Protein AF-A0A1C5WKP5-F1 (afdb_monomer_lite)

Secondary structure (DSSP, 8-state):
-HHHHHHHHHHHHHHHHHHHHHHH--HHHHHHHHHHHHHHHHHHHHHHSPPPPPP----HHHHHHHHHHHHHHHHHHHTTS--------

Foldseek 3Di:
DVVVLVVVLVVQLVVQLVVQCVVVVDNVRSNVRSVVRSVVVVVVVVVVPDPDPPDPPPPVVVVVVVVVVVVVVVVVVVVPPPDDDDDDD

Radius of gyration: 32.13 Å; chains: 1; bounding box: 54×52×91 Å

Structure (mmCIF, N/CA/C/O backbone):
data_AF-A0A1C5WKP5-F1
#
_entry.id   AF-A0A1C5WKP5-F1
#
loop_
_atom_site.group_PDB
_atom_site.id
_atom_site.type_symbol
_atom_site.label_atom_id
_atom_site.label_alt_id
_atom_site.label_comp_id
_atom_site.label_asym_id
_atom_site.label_entity_id
_atom_site.label_seq_id
_atom_site.pdbx_PDB_ins_code
_atom_site.Cartn_x
_atom_site.Cartn_y
_atom_site.Cartn_z
_atom_site.occupancy
_atom_site.B_iso_or_equiv
_atom_site.auth_seq_id
_atom_site.auth_comp_id
_atom_site.auth_asym_id
_atom_site.auth_atom_id
_atom_site.pdbx_PDB_model_num
ATOM 1 N N . MET A 1 1 ? -7.874 -13.119 10.528 1.00 60.75 1 MET A N 1
ATOM 2 C CA . MET A 1 1 ? -8.427 -11.788 10.228 1.00 60.75 1 MET A CA 1
ATOM 3 C C . MET A 1 1 ? -7.383 -10.675 10.246 1.00 60.75 1 MET A C 1
ATOM 5 O O . MET A 1 1 ? -7.418 -9.875 9.330 1.00 60.75 1 MET A O 1
ATOM 9 N N . GLU A 1 2 ? -6.439 -10.600 11.198 1.00 60.47 2 GLU A N 1
ATOM 10 C CA . GLU A 1 2 ? -5.352 -9.591 11.133 1.00 60.47 2 GLU A CA 1
ATOM 11 C C . GLU A 1 2 ? -4.178 -10.024 10.232 1.00 60.47 2 GLU A C 1
ATOM 13 O O . GLU A 1 2 ? -3.685 -9.223 9.443 1.00 60.47 2 GLU A O 1
ATOM 18 N N . ASN A 1 3 ? -3.809 -11.314 10.254 1.00 62.28 3 ASN A N 1
ATOM 19 C CA . ASN A 1 3 ? -2.854 -11.877 9.285 1.00 62.28 3 ASN A CA 1
ATOM 20 C C . ASN A 1 3 ? -3.338 -11.720 7.836 1.00 62.28 3 ASN A C 1
ATOM 22 O O . ASN A 1 3 ? -2.529 -11.430 6.963 1.00 62.28 3 ASN A O 1
ATOM 26 N N . ASP A 1 4 ? -4.647 -11.835 7.592 1.00 74.88 4 ASP A N 1
ATOM 27 C CA . ASP A 1 4 ? -5.222 -11.698 6.247 1.00 74.88 4 ASP A CA 1
ATOM 28 C C . ASP A 1 4 ? -4.979 -10.283 5.693 1.00 74.88 4 ASP A C 1
ATOM 30 O O . ASP A 1 4 ? -4.470 -10.139 4.589 1.00 74.88 4 ASP A O 1
ATOM 34 N N . LYS A 1 5 ? -5.177 -9.239 6.514 1.00 80.31 5 LYS A N 1
ATOM 35 C CA . LYS A 1 5 ? -4.903 -7.846 6.115 1.00 80.31 5 LYS A CA 1
ATOM 36 C C . LYS A 1 5 ? -3.423 -7.581 5.833 1.00 80.31 5 LYS A C 1
ATOM 38 O O . LYS A 1 5 ? -3.091 -6.789 4.956 1.00 80.31 5 LYS A O 1
ATOM 43 N N . ILE A 1 6 ? -2.519 -8.210 6.588 1.00 86.62 6 ILE A N 1
ATOM 44 C CA . ILE A 1 6 ? -1.074 -8.074 6.349 1.00 86.62 6 ILE A CA 1
ATOM 45 C C . ILE A 1 6 ? -0.708 -8.683 4.995 1.00 86.62 6 ILE A C 1
ATOM 47 O O . ILE A 1 6 ? 0.068 -8.077 4.253 1.00 86.62 6 ILE A O 1
ATOM 51 N N . HIS A 1 7 ? -1.274 -9.843 4.660 1.00 90.69 7 HIS A N 1
ATOM 52 C CA . HIS A 1 7 ? -1.090 -10.454 3.347 1.00 90.69 7 HIS A CA 1
ATOM 53 C C . HIS A 1 7 ? -1.665 -9.564 2.238 1.00 90.69 7 HIS A C 1
ATOM 55 O O . HIS A 1 7 ? -0.923 -9.226 1.319 1.00 90.69 7 HIS A O 1
ATOM 61 N N . ASP A 1 8 ? -2.891 -9.057 2.395 1.00 92.06 8 ASP A N 1
ATOM 62 C CA . ASP A 1 8 ? -3.538 -8.177 1.412 1.00 92.06 8 ASP A CA 1
ATOM 63 C C . ASP A 1 8 ? -2.707 -6.911 1.120 1.00 92.06 8 ASP A C 1
ATOM 65 O O . ASP A 1 8 ? -2.483 -6.550 -0.038 1.00 92.06 8 ASP A O 1
ATOM 69 N N . TYR A 1 9 ? -2.188 -6.239 2.156 1.00 93.44 9 TYR A N 1
ATOM 70 C CA . TYR A 1 9 ? -1.330 -5.063 1.966 1.00 93.44 9 TYR A CA 1
ATOM 71 C C . TYR A 1 9 ? 0.038 -5.408 1.383 1.00 93.44 9 TYR A C 1
ATOM 73 O O . TYR A 1 9 ? 0.594 -4.610 0.628 1.00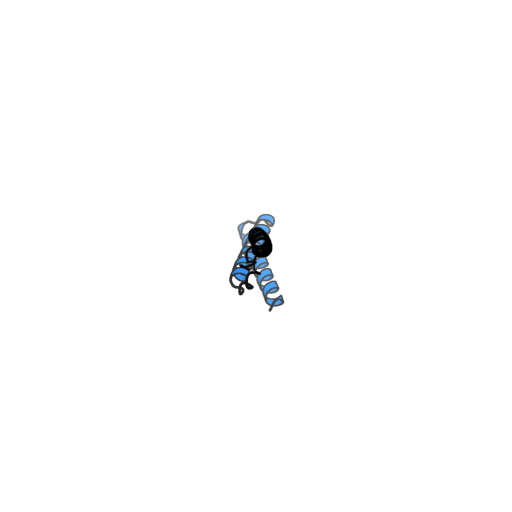 93.44 9 TYR A O 1
ATOM 81 N N . THR A 1 10 ? 0.593 -6.571 1.724 1.00 94.44 10 THR A N 1
ATOM 82 C CA . THR A 1 10 ? 1.880 -7.014 1.174 1.00 94.44 10 THR A CA 1
ATOM 83 C C . THR A 1 10 ? 1.751 -7.307 -0.318 1.00 94.44 10 THR A C 1
ATOM 85 O O . THR A 1 10 ? 2.586 -6.857 -1.104 1.00 94.44 10 THR A O 1
ATOM 88 N N . ASP A 1 11 ? 0.676 -7.980 -0.721 1.00 96.00 11 ASP A N 1
ATOM 89 C CA . ASP A 1 11 ? 0.394 -8.288 -2.121 1.00 96.00 11 ASP A CA 1
ATOM 90 C C . ASP A 1 11 ? 0.123 -7.005 -2.916 1.00 96.00 11 ASP A C 1
ATOM 92 O O . ASP A 1 11 ? 0.731 -6.788 -3.968 1.00 96.00 11 ASP A O 1
ATOM 96 N N . ALA A 1 12 ? -0.683 -6.087 -2.368 1.00 96.12 12 ALA A N 1
ATOM 97 C CA . ALA A 1 12 ? -0.938 -4.783 -2.980 1.00 96.12 12 ALA A CA 1
ATOM 98 C C . ALA A 1 12 ? 0.342 -3.944 -3.135 1.00 96.12 12 ALA A C 1
ATOM 100 O O . ALA A 1 12 ? 0.529 -3.268 -4.156 1.00 96.12 12 ALA A O 1
ATOM 101 N N . TYR A 1 13 ? 1.238 -3.992 -2.145 1.00 97.75 13 TYR A N 1
ATOM 102 C CA . TYR A 1 13 ? 2.539 -3.335 -2.215 1.00 97.75 13 TYR A CA 1
ATOM 103 C C . TYR A 1 13 ? 3.393 -3.920 -3.345 1.00 97.75 13 TYR A C 1
ATOM 105 O O . TYR A 1 13 ? 3.901 -3.169 -4.179 1.00 97.75 13 TYR A O 1
ATOM 113 N N . LEU A 1 14 ? 3.534 -5.248 -3.405 1.00 97.88 14 LEU A N 1
ATOM 114 C CA . LEU A 1 14 ? 4.363 -5.922 -4.406 1.00 97.88 14 LEU A CA 1
ATOM 115 C C . LEU A 1 14 ? 3.825 -5.725 -5.826 1.00 97.88 14 LEU A C 1
ATOM 117 O O . LEU A 1 14 ? 4.600 -5.408 -6.729 1.00 97.88 14 LEU A O 1
ATOM 121 N N . GLU A 1 15 ? 2.512 -5.840 -6.030 1.00 97.88 15 GLU A N 1
ATOM 122 C CA . GLU A 1 15 ? 1.888 -5.602 -7.334 1.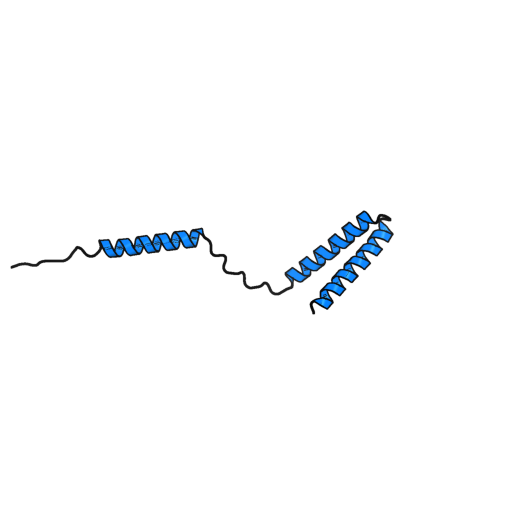00 97.88 15 GLU A CA 1
ATOM 123 C C . GLU A 1 15 ? 2.105 -4.154 -7.795 1.00 97.88 15 GLU A C 1
ATOM 125 O O . GLU A 1 15 ? 2.523 -3.902 -8.931 1.00 97.88 15 GLU A O 1
ATOM 130 N N . SER A 1 16 ? 1.890 -3.191 -6.894 1.00 97.81 16 SER A N 1
ATOM 131 C CA . SER A 1 16 ? 2.108 -1.772 -7.181 1.00 97.81 16 SER A CA 1
ATOM 132 C C . SER A 1 16 ? 3.572 -1.475 -7.493 1.00 97.81 16 SER A C 1
ATOM 134 O O . SER A 1 16 ? 3.858 -0.719 -8.423 1.00 97.81 16 SER A O 1
ATOM 136 N N . TYR A 1 17 ? 4.497 -2.087 -6.750 1.00 98.31 17 TYR A N 1
ATOM 137 C CA . TYR A 1 17 ? 5.934 -1.944 -6.961 1.00 98.31 17 TYR A CA 1
ATOM 138 C C . TYR A 1 17 ? 6.345 -2.471 -8.335 1.00 98.31 17 TYR A C 1
ATOM 140 O O . TYR A 1 17 ? 6.959 -1.733 -9.104 1.00 98.31 17 TYR A O 1
ATOM 148 N N . LEU A 1 18 ? 5.962 -3.702 -8.685 1.00 98.31 18 LEU A N 1
ATOM 149 C CA . LEU A 1 18 ? 6.313 -4.310 -9.971 1.00 98.31 18 LEU A CA 1
ATOM 150 C C . LEU A 1 18 ? 5.732 -3.517 -11.145 1.00 98.31 18 LEU A C 1
ATOM 152 O O . LEU A 1 18 ? 6.434 -3.238 -12.116 1.00 98.31 18 LEU A O 1
ATOM 156 N N . ARG A 1 19 ? 4.474 -3.077 -11.037 1.00 98.12 19 ARG A N 1
ATOM 157 C CA . ARG A 1 19 ? 3.821 -2.268 -12.072 1.00 98.12 19 ARG A CA 1
ATOM 158 C C . ARG A 1 19 ? 4.451 -0.886 -12.225 1.00 98.12 19 ARG A C 1
ATOM 160 O O . ARG A 1 19 ? 4.522 -0.361 -13.336 1.00 98.12 19 ARG A O 1
ATOM 167 N N . ALA A 1 20 ? 4.856 -0.261 -11.123 1.00 98.12 20 ALA A N 1
ATOM 168 C CA . ALA A 1 20 ? 5.537 1.023 -11.170 1.00 98.12 20 ALA A CA 1
ATOM 169 C C . ALA A 1 20 ? 6.947 0.866 -11.744 1.00 98.12 20 ALA A C 1
ATOM 171 O O . ALA A 1 20 ? 7.331 1.665 -12.591 1.00 98.12 20 ALA A O 1
ATOM 172 N N . LEU A 1 21 ? 7.673 -0.186 -11.359 1.00 98.19 21 LEU A N 1
ATOM 173 C CA . LEU A 1 21 ? 9.007 -0.486 -11.867 1.00 98.19 21 LEU A CA 1
ATOM 174 C C . LEU A 1 21 ? 9.002 -0.719 -13.383 1.00 98.19 21 LEU A C 1
ATOM 176 O O . LEU A 1 21 ? 9.849 -0.160 -14.071 1.00 98.19 21 LEU A O 1
ATOM 180 N N . ASP A 1 22 ? 8.021 -1.460 -13.903 1.00 98.00 22 ASP A N 1
ATOM 181 C CA . ASP A 1 22 ? 7.833 -1.686 -15.346 1.00 98.00 22 ASP A CA 1
ATOM 182 C C . ASP A 1 22 ? 7.613 -0.378 -16.128 1.00 98.00 22 ASP A C 1
ATOM 184 O O . ASP A 1 22 ? 8.102 -0.201 -17.240 1.00 98.00 22 ASP A O 1
ATOM 188 N N . LYS A 1 23 ? 6.923 0.599 -15.530 1.00 97.25 23 LYS A N 1
ATOM 189 C CA . LYS A 1 23 ? 6.648 1.888 -16.181 1.00 97.25 23 LYS A CA 1
ATOM 190 C C . LYS A 1 23 ? 7.792 2.885 -16.052 1.00 97.25 23 LYS A C 1
ATOM 192 O O . LYS A 1 23 ? 8.111 3.593 -17.005 1.00 97.25 23 LYS A O 1
ATOM 197 N N . THR A 1 24 ? 8.361 3.008 -14.858 1.00 97.06 24 THR A N 1
ATOM 198 C CA . THR A 1 24 ? 9.335 4.059 -14.535 1.00 97.06 24 THR A CA 1
ATOM 199 C C . THR A 1 24 ? 10.764 3.624 -14.803 1.00 97.06 24 THR A C 1
ATOM 201 O O . THR A 1 24 ? 11.628 4.484 -14.954 1.00 97.06 24 THR A O 1
ATOM 204 N N . HIS A 1 25 ? 11.020 2.312 -14.829 1.00 97.00 25 HIS A N 1
ATOM 205 C CA . HIS A 1 25 ? 12.358 1.722 -14.852 1.00 97.00 25 HIS A CA 1
ATOM 206 C C . HIS A 1 25 ? 13.257 2.278 -13.732 1.00 97.00 25 HIS A C 1
ATOM 208 O O . HIS A 1 25 ? 14.479 2.338 -13.863 1.00 97.00 25 HIS A O 1
ATOM 214 N N . ASN A 1 26 ? 12.642 2.719 -12.630 1.00 97.44 26 ASN A N 1
ATOM 215 C CA . ASN A 1 26 ? 13.306 3.359 -11.506 1.00 97.44 26 ASN A CA 1
ATOM 216 C C . ASN A 1 26 ? 12.796 2.738 -10.190 1.00 97.44 26 ASN A C 1
ATOM 218 O O . ASN A 1 26 ? 11.623 2.926 -9.842 1.00 97.44 26 ASN A O 1
ATOM 222 N N . PRO A 1 27 ? 13.659 2.020 -9.447 1.00 96.81 27 PRO A N 1
ATOM 223 C CA . PRO A 1 27 ? 13.255 1.314 -8.237 1.00 96.81 27 PRO A CA 1
ATOM 224 C C . PRO A 1 27 ? 12.846 2.255 -7.099 1.00 96.81 27 PRO A C 1
ATOM 226 O O . PRO A 1 27 ? 11.906 1.932 -6.377 1.00 96.81 27 PRO A O 1
ATOM 229 N N . ASP A 1 28 ? 13.467 3.428 -6.967 1.00 97.88 28 ASP A N 1
ATOM 230 C CA . ASP A 1 28 ? 13.135 4.384 -5.905 1.00 97.88 28 ASP A CA 1
ATOM 231 C C . ASP A 1 28 ? 11.736 4.973 -6.113 1.00 97.88 28 ASP A C 1
ATOM 233 O O . ASP A 1 28 ? 10.921 5.025 -5.188 1.00 97.88 28 ASP A O 1
ATOM 237 N N . LEU A 1 29 ? 11.417 5.354 -7.356 1.00 97.19 29 LEU A N 1
ATOM 238 C CA . LEU A 1 29 ? 10.077 5.826 -7.716 1.00 97.19 29 LEU A CA 1
ATOM 239 C C . LEU A 1 29 ? 9.029 4.715 -7.579 1.00 97.19 29 LEU A C 1
ATOM 241 O O . LEU A 1 29 ? 7.899 4.981 -7.162 1.00 97.19 29 LEU A O 1
ATOM 245 N N . ALA A 1 30 ? 9.390 3.470 -7.894 1.00 98.00 30 ALA A N 1
ATOM 246 C CA . ALA A 1 30 ? 8.501 2.328 -7.722 1.00 98.00 30 ALA A CA 1
ATOM 247 C C . ALA A 1 30 ? 8.186 2.055 -6.242 1.00 98.00 30 ALA A C 1
ATOM 249 O O . ALA A 1 30 ? 7.020 1.863 -5.897 1.00 98.00 30 ALA A O 1
ATOM 250 N N . ILE A 1 31 ? 9.190 2.124 -5.359 1.00 98.06 31 ILE A N 1
ATOM 251 C CA . ILE A 1 31 ? 9.019 1.999 -3.902 1.00 98.06 31 ILE A CA 1
ATOM 252 C C . ILE A 1 31 ? 8.090 3.095 -3.373 1.00 98.06 31 ILE A C 1
ATOM 254 O O . ILE A 1 31 ? 7.140 2.797 -2.649 1.00 98.06 31 ILE A O 1
ATOM 258 N N . GLN A 1 32 ? 8.321 4.357 -3.752 1.00 97.88 32 GLN A N 1
ATOM 259 C CA . GLN A 1 32 ? 7.470 5.476 -3.328 1.00 97.88 32 GLN A CA 1
ATOM 260 C C . GLN A 1 32 ? 6.022 5.303 -3.790 1.00 97.88 32 GLN A C 1
ATOM 262 O O . GLN A 1 32 ? 5.094 5.518 -3.011 1.00 97.88 32 GLN A O 1
ATOM 267 N N . THR A 1 33 ? 5.830 4.864 -5.034 1.00 97.50 33 THR A N 1
ATOM 268 C CA . THR A 1 33 ? 4.497 4.616 -5.592 1.00 97.50 33 THR A CA 1
ATOM 269 C C . THR A 1 33 ? 3.777 3.512 -4.818 1.00 97.50 33 THR A C 1
ATOM 271 O O . THR A 1 33 ? 2.646 3.708 -4.376 1.00 97.50 33 THR A O 1
ATOM 274 N N . ALA A 1 34 ? 4.441 2.376 -4.593 1.00 97.38 34 ALA A N 1
ATOM 275 C CA . ALA A 1 34 ? 3.875 1.245 -3.862 1.00 97.38 34 ALA A CA 1
ATOM 276 C C . ALA A 1 34 ? 3.530 1.589 -2.405 1.00 97.38 34 ALA A C 1
ATOM 278 O O . ALA A 1 34 ? 2.455 1.225 -1.918 1.00 97.38 34 ALA A O 1
ATOM 279 N N . MET A 1 35 ? 4.395 2.347 -1.720 1.00 97.12 35 MET A N 1
ATOM 280 C CA . MET A 1 35 ? 4.104 2.857 -0.376 1.00 97.12 35 MET A CA 1
ATOM 281 C C . MET A 1 35 ? 2.882 3.777 -0.374 1.00 97.12 35 MET A C 1
ATOM 283 O O . MET A 1 35 ? 2.011 3.623 0.481 1.00 97.12 35 MET A O 1
ATOM 287 N N . GLY A 1 36 ? 2.791 4.700 -1.337 1.00 96.56 36 GLY A N 1
ATOM 288 C CA . GLY A 1 36 ? 1.654 5.610 -1.465 1.00 96.56 36 GLY A CA 1
ATOM 289 C C . GLY A 1 36 ? 0.329 4.864 -1.632 1.00 96.56 36 GLY A C 1
ATOM 290 O O . GLY A 1 36 ? -0.625 5.141 -0.907 1.00 96.56 36 GLY A O 1
ATOM 291 N N . VAL A 1 37 ? 0.287 3.865 -2.520 1.00 96.12 37 VAL A N 1
ATOM 292 C CA . VAL A 1 37 ? -0.902 3.019 -2.723 1.00 96.12 37 VAL A CA 1
ATOM 293 C C . VAL A 1 37 ? -1.276 2.277 -1.439 1.00 96.12 37 VAL A C 1
ATOM 295 O O . VAL A 1 37 ? -2.423 2.345 -1.001 1.00 96.12 37 VAL A O 1
ATOM 298 N N . THR A 1 38 ? -0.305 1.627 -0.794 1.00 94.94 38 THR A N 1
ATOM 299 C CA . THR A 1 38 ? -0.543 0.839 0.428 1.00 94.94 38 THR A CA 1
ATOM 300 C C . THR A 1 38 ? -1.073 1.709 1.571 1.00 94.94 38 THR A C 1
ATOM 302 O O . THR A 1 38 ? -1.983 1.314 2.299 1.00 94.94 38 THR A O 1
ATOM 305 N N . MET A 1 39 ? -0.550 2.931 1.713 1.00 93.81 39 MET A N 1
ATOM 306 C CA . MET A 1 39 ? -1.008 3.877 2.729 1.00 93.81 39 MET A CA 1
ATOM 307 C C . MET A 1 39 ? -2.450 4.334 2.481 1.00 93.81 39 MET A C 1
ATOM 309 O O . MET A 1 39 ? -3.231 4.407 3.428 1.00 93.81 39 MET A O 1
ATOM 313 N N . VAL A 1 40 ? -2.823 4.588 1.222 1.00 95.12 40 VAL A N 1
ATOM 314 C CA . VAL A 1 40 ? -4.202 4.943 0.848 1.00 95.12 40 VAL A CA 1
ATOM 315 C C . VAL A 1 40 ? -5.165 3.790 1.134 1.00 95.12 40 VAL A C 1
ATOM 317 O O . VAL A 1 40 ? -6.219 4.026 1.719 1.00 95.12 40 VAL A O 1
ATOM 320 N N . LEU A 1 41 ? -4.798 2.549 0.798 1.00 92.88 41 LEU A N 1
ATOM 321 C CA . LEU A 1 41 ? -5.618 1.368 1.101 1.00 92.88 41 LEU A CA 1
ATOM 322 C C . LEU A 1 41 ? -5.859 1.228 2.607 1.00 92.88 41 LEU A C 1
ATOM 324 O O . LEU A 1 41 ? -7.003 1.130 3.045 1.00 92.88 41 LEU A O 1
ATOM 328 N N . ARG A 1 42 ? -4.800 1.356 3.416 1.00 90.19 42 ARG A N 1
ATOM 329 C CA . ARG A 1 42 ? -4.925 1.338 4.878 1.00 90.19 42 ARG A CA 1
ATOM 330 C C . ARG A 1 42 ? -5.828 2.453 5.410 1.00 90.19 42 ARG A C 1
ATOM 332 O O . ARG A 1 42 ? -6.566 2.231 6.365 1.00 90.19 42 ARG A O 1
ATOM 339 N N . MET A 1 43 ? -5.769 3.653 4.829 1.00 90.12 43 MET A N 1
ATOM 340 C CA . MET A 1 43 ? -6.647 4.762 5.224 1.00 90.12 43 MET A CA 1
ATOM 341 C C . MET A 1 43 ? -8.113 4.466 4.912 1.00 90.12 43 MET A C 1
ATOM 343 O O . MET A 1 43 ? -8.966 4.743 5.751 1.00 90.12 43 MET A O 1
ATOM 347 N N . ILE A 1 44 ? -8.402 3.896 3.741 1.00 89.12 44 ILE A N 1
ATOM 348 C CA . ILE A 1 44 ? -9.758 3.492 3.352 1.00 89.12 44 ILE A CA 1
ATOM 349 C C . ILE A 1 44 ? -10.283 2.434 4.326 1.00 89.12 44 ILE A C 1
ATOM 351 O O . ILE A 1 44 ? -11.385 2.573 4.854 1.00 89.12 44 ILE A O 1
ATOM 355 N N . ASP A 1 45 ? -9.479 1.420 4.640 1.00 87.94 45 ASP A N 1
ATOM 356 C CA . ASP A 1 45 ? -9.885 0.372 5.577 1.00 87.94 45 ASP A CA 1
ATOM 357 C C . ASP A 1 45 ? -10.116 0.919 6.988 1.00 87.94 45 ASP A C 1
ATOM 359 O O . ASP A 1 45 ? -11.131 0.606 7.606 1.00 87.94 45 ASP A O 1
ATOM 363 N N . ALA A 1 46 ? -9.244 1.806 7.474 1.00 85.00 46 ALA A N 1
ATOM 364 C CA . ALA A 1 46 ? -9.415 2.470 8.767 1.00 85.00 46 ALA A CA 1
ATOM 365 C C . ALA A 1 46 ? -10.653 3.387 8.816 1.00 85.00 46 ALA A C 1
ATOM 367 O O . ALA A 1 46 ? -11.221 3.601 9.886 1.00 85.00 46 ALA A O 1
ATOM 368 N N . GLN A 1 47 ? -11.086 3.940 7.677 1.00 80.88 47 GLN A N 1
ATOM 369 C CA . GLN A 1 47 ? -12.342 4.690 7.577 1.00 80.88 47 GLN A CA 1
ATOM 370 C C . GLN A 1 47 ? -13.575 3.779 7.597 1.00 80.88 47 GLN A C 1
ATOM 372 O O . GLN A 1 47 ? -14.629 4.205 8.071 1.00 80.88 47 GLN A O 1
ATOM 377 N N . ASN A 1 48 ? -13.440 2.556 7.082 1.00 81.31 48 ASN A N 1
ATOM 378 C CA . ASN A 1 48 ? -14.508 1.562 7.020 1.00 81.31 48 ASN A CA 1
ATOM 379 C C . ASN A 1 48 ? -14.653 0.757 8.321 1.00 81.31 48 ASN A C 1
ATOM 381 O O . ASN A 1 48 ? -15.703 0.155 8.553 1.00 81.31 48 ASN A O 1
ATOM 385 N N . GLU A 1 49 ? -13.633 0.741 9.183 1.00 77.88 49 GLU A N 1
ATOM 386 C CA . GLU A 1 49 ? -13.740 0.146 10.513 1.00 77.88 49 GLU A CA 1
ATOM 387 C C . GLU A 1 49 ? -14.711 0.943 11.406 1.00 77.88 49 GLU A C 1
ATOM 389 O O . GLU A 1 49 ? -14.760 2.178 11.339 1.00 77.88 49 GLU A O 1
ATOM 394 N N . PRO A 1 50 ? -15.502 0.268 12.266 1.00 71.31 50 PRO A N 1
ATOM 395 C CA . PRO A 1 50 ? -16.377 0.950 13.207 1.00 71.31 50 PRO A CA 1
ATOM 396 C C . PRO A 1 50 ? -15.549 1.912 14.054 1.00 71.31 50 PRO A C 1
ATOM 398 O O . PRO A 1 50 ? -14.668 1.490 14.806 1.00 71.31 50 PRO A O 1
ATOM 401 N N . LYS A 1 51 ? -15.832 3.21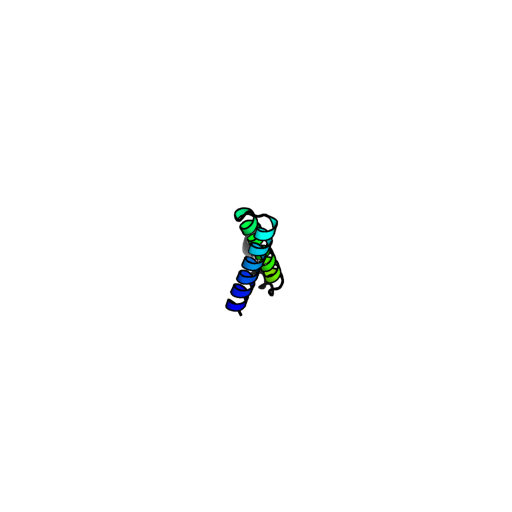4 13.938 1.00 66.88 51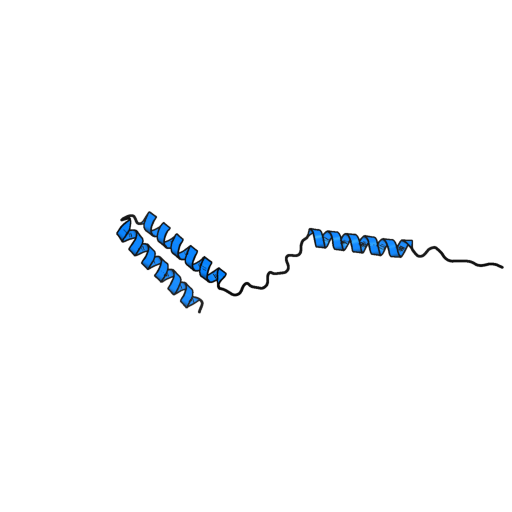 LYS A N 1
ATOM 402 C CA . LYS A 1 51 ? -15.200 4.225 14.787 1.00 66.88 51 LYS A CA 1
ATOM 403 C C . LYS A 1 51 ? -15.430 3.808 16.235 1.00 66.88 51 LYS A C 1
ATOM 405 O O . LYS A 1 51 ? -16.582 3.730 16.668 1.00 66.88 51 LYS A O 1
ATOM 410 N N . GLN A 1 52 ? -14.354 3.533 16.976 1.00 59.44 52 GLN A N 1
ATOM 411 C CA . GLN A 1 52 ? -14.458 3.403 18.426 1.00 59.44 52 GLN A CA 1
ATOM 412 C C . GLN A 1 52 ? -15.199 4.642 18.944 1.00 59.44 52 GLN A C 1
ATOM 414 O O . GLN A 1 52 ? -14.935 5.742 18.438 1.00 59.44 52 GLN A O 1
ATOM 419 N N . PRO A 1 53 ? -16.147 4.494 19.890 1.00 62.19 53 PRO A N 1
ATOM 420 C CA . PRO A 1 53 ? -16.809 5.649 20.469 1.00 62.19 53 PRO A CA 1
ATOM 421 C C . PRO A 1 53 ? -15.711 6.593 20.938 1.00 62.19 53 PRO A C 1
ATOM 423 O O . PRO A 1 53 ? -14.810 6.177 21.670 1.00 62.19 53 PRO A O 1
ATOM 426 N N . ALA A 1 54 ? -15.736 7.826 20.427 1.00 60.94 54 ALA A N 1
ATOM 427 C CA . ALA A 1 54 ? -14.779 8.841 20.819 1.00 60.94 54 ALA A CA 1
ATOM 428 C C . ALA A 1 54 ? -14.751 8.848 22.347 1.00 60.94 54 ALA A C 1
ATOM 430 O O . ALA A 1 54 ? -15.791 9.060 22.977 1.00 60.94 54 ALA A O 1
ATOM 431 N N . GLN A 1 55 ? -13.592 8.542 22.938 1.00 60.97 55 GLN A N 1
ATOM 432 C CA . GLN A 1 55 ? -13.440 8.706 24.376 1.00 60.97 55 GLN A CA 1
ATOM 433 C C . GLN A 1 55 ? -13.878 10.138 24.692 1.00 60.97 55 GLN A C 1
ATOM 435 O O . GLN A 1 55 ? -13.493 11.039 23.935 1.00 60.97 55 GLN A O 1
ATOM 440 N N . PRO A 1 56 ? -14.719 10.360 25.720 1.00 66.69 56 PRO A N 1
ATOM 441 C CA . PRO A 1 56 ? -15.199 11.693 26.035 1.00 66.69 56 PRO A CA 1
ATOM 442 C C . PRO A 1 56 ? -13.986 12.609 26.164 1.00 66.69 56 PRO A C 1
ATOM 444 O O . PRO A 1 56 ? -13.175 12.440 27.073 1.00 66.69 56 PRO A O 1
ATOM 447 N N . GLN A 1 57 ? -13.808 13.527 25.211 1.00 65.75 57 GLN A N 1
ATOM 448 C CA . GLN A 1 57 ? -12.745 14.515 25.299 1.00 65.75 57 GLN A CA 1
ATOM 449 C C . GLN A 1 57 ? -13.150 15.436 26.441 1.00 65.75 57 GLN A C 1
ATOM 451 O O . GLN A 1 57 ? -13.999 16.312 26.275 1.00 65.75 57 GLN A O 1
ATOM 456 N N . ILE A 1 58 ? -12.614 15.169 27.630 1.00 71.75 58 ILE A N 1
ATOM 457 C CA . ILE A 1 58 ? -12.818 16.022 28.793 1.00 71.75 58 ILE A CA 1
ATOM 458 C C . ILE A 1 58 ? -12.196 17.364 28.422 1.00 71.75 58 ILE A C 1
ATOM 460 O O . ILE A 1 58 ? -10.976 17.492 28.361 1.00 71.75 58 ILE A O 1
ATOM 464 N N . ASN A 1 59 ? -13.033 18.354 28.112 1.00 81.25 59 ASN A N 1
ATOM 465 C CA . ASN A 1 59 ? -12.567 19.705 27.855 1.00 81.25 59 ASN A CA 1
ATOM 466 C C . ASN A 1 59 ? -12.025 20.265 29.186 1.00 81.25 59 ASN A C 1
ATOM 468 O O . ASN A 1 59 ? -12.819 20.492 30.105 1.00 81.25 59 ASN A O 1
ATOM 472 N N . PRO A 1 60 ? -10.703 20.487 29.322 1.00 76.31 60 PRO A N 1
ATOM 473 C CA . PRO A 1 60 ? -10.099 20.881 30.593 1.00 76.31 60 PRO A CA 1
ATOM 474 C C . PRO A 1 60 ? -10.615 22.241 31.078 1.00 76.31 60 PRO A C 1
ATOM 476 O O . PRO A 1 60 ? -10.729 22.461 32.281 1.00 76.31 60 PRO A O 1
ATOM 479 N N . MET A 1 61 ? -11.014 23.125 30.155 1.00 82.94 61 MET A N 1
ATOM 480 C CA . MET A 1 61 ? -11.624 24.408 30.507 1.00 82.94 61 MET A CA 1
ATOM 481 C C . MET A 1 61 ? -13.038 24.238 31.060 1.00 82.94 61 MET A C 1
ATOM 483 O O . MET A 1 61 ? -13.404 24.928 32.007 1.00 82.94 61 MET A O 1
ATOM 487 N N . ALA A 1 62 ? -13.819 23.297 30.520 1.00 83.62 62 ALA A N 1
ATOM 488 C CA . ALA A 1 62 ? -15.149 22.995 31.047 1.00 83.62 62 ALA A CA 1
ATOM 489 C C . ALA A 1 62 ? -15.068 22.372 32.451 1.00 83.62 62 ALA A C 1
ATOM 491 O O . ALA A 1 62 ? -15.868 22.713 33.318 1.00 83.62 62 ALA A O 1
ATOM 492 N N . ALA A 1 63 ? -14.073 21.513 32.694 1.00 83.94 63 ALA A N 1
ATOM 493 C CA . ALA A 1 63 ? -13.827 20.931 34.012 1.00 83.94 63 ALA A CA 1
ATOM 494 C C . ALA A 1 63 ? -13.420 21.997 35.045 1.00 83.94 63 ALA A C 1
ATOM 496 O O . ALA A 1 63 ? -13.968 22.026 36.145 1.00 83.94 63 ALA A O 1
ATOM 497 N N . LEU A 1 64 ? -12.516 22.912 34.673 1.00 86.19 64 LEU A N 1
ATOM 498 C CA . LEU A 1 64 ? -12.105 24.022 35.534 1.00 86.19 64 LEU A CA 1
ATOM 499 C C . LEU A 1 64 ? -13.273 24.966 35.849 1.00 86.19 64 LEU A C 1
ATOM 501 O O . LEU A 1 64 ? -13.472 25.338 37.003 1.00 86.19 64 LEU A O 1
ATOM 505 N N . PHE A 1 65 ? -14.069 25.327 34.840 1.00 86.81 65 PHE A N 1
ATOM 506 C CA . PHE A 1 65 ? -15.231 26.193 35.031 1.00 86.81 65 PHE A CA 1
ATOM 507 C C . PHE A 1 65 ? -16.302 25.533 35.910 1.00 86.81 65 PHE A C 1
ATOM 509 O O . PHE A 1 65 ? -16.866 26.184 36.786 1.00 86.81 65 PHE A O 1
ATOM 516 N N . GLY A 1 66 ? -16.538 24.229 35.730 1.00 86.81 66 GLY A N 1
ATOM 517 C CA . GLY A 1 66 ? -17.433 23.454 36.590 1.00 86.81 66 GLY A CA 1
ATOM 518 C C . GLY A 1 66 ? -16.974 23.429 38.050 1.00 86.81 66 GLY A C 1
ATOM 519 O O . GLY A 1 66 ? -17.784 23.669 38.944 1.00 86.81 66 GLY A O 1
ATOM 520 N N . ALA A 1 67 ? -15.675 23.221 38.292 1.00 84.88 67 ALA A N 1
ATOM 521 C CA . ALA A 1 67 ? -15.099 23.267 39.636 1.00 84.88 67 ALA A CA 1
ATOM 522 C C . ALA A 1 67 ? -15.236 24.662 40.273 1.00 84.88 67 ALA A C 1
ATOM 524 O O . ALA A 1 67 ? -15.617 24.776 41.435 1.00 84.88 67 ALA A O 1
ATOM 525 N N . MET A 1 68 ? -15.003 25.727 39.499 1.00 86.06 68 MET A N 1
ATOM 526 C CA . MET A 1 68 ? -15.154 27.105 39.974 1.00 86.06 68 MET A CA 1
ATOM 527 C C . MET A 1 68 ? -16.609 27.440 40.328 1.00 86.06 68 MET A C 1
ATOM 529 O O . MET A 1 68 ? -16.863 28.054 41.361 1.00 86.06 68 MET A O 1
ATOM 533 N N . MET A 1 69 ? -17.574 27.010 39.507 1.00 84.88 69 MET A N 1
ATOM 534 C CA . MET A 1 69 ? -19.000 27.184 39.802 1.00 84.88 69 MET A CA 1
ATOM 535 C C . MET A 1 69 ? -19.435 26.412 41.050 1.00 84.88 69 MET A C 1
ATOM 537 O O . MET A 1 69 ? -20.195 26.948 41.850 1.00 84.88 69 MET A O 1
ATOM 541 N N . GLN A 1 70 ? -18.947 25.184 41.247 1.00 83.06 70 GLN A N 1
ATOM 542 C CA . GLN A 1 70 ? -19.220 24.426 42.472 1.00 83.06 70 GLN A CA 1
ATOM 543 C C . GLN A 1 70 ? -18.664 25.126 43.712 1.00 83.06 70 GLN A C 1
ATOM 545 O O . GLN A 1 70 ? -19.352 25.196 44.726 1.00 83.06 70 GLN A O 1
ATOM 550 N N . GLN A 1 71 ? -17.458 25.684 43.617 1.00 80.62 71 GLN A N 1
ATOM 551 C CA . GLN A 1 71 ? -16.834 26.413 44.716 1.00 80.62 71 GLN A CA 1
ATOM 552 C C . GLN A 1 71 ? -17.587 27.717 45.032 1.00 80.62 71 GLN A C 1
ATOM 554 O O . GLN A 1 71 ? -17.819 28.034 46.193 1.00 80.62 71 GLN A O 1
ATOM 559 N N . ALA A 1 72 ? -18.057 28.436 44.009 1.00 77.94 72 ALA A N 1
ATOM 560 C CA . ALA A 1 72 ? -18.899 29.619 44.194 1.00 77.94 72 ALA A CA 1
ATOM 561 C C . ALA A 1 72 ? -20.276 2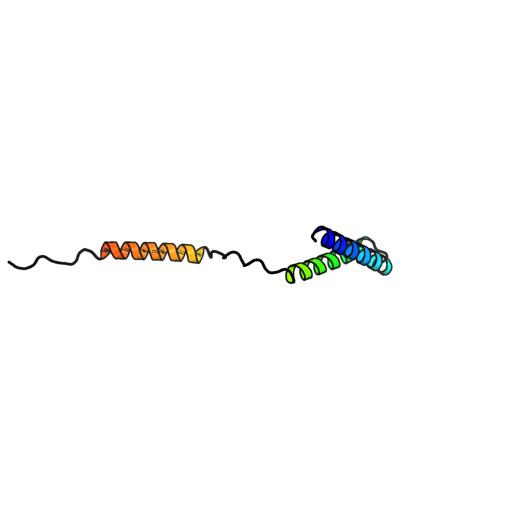9.282 44.800 1.00 77.94 72 ALA A C 1
ATOM 563 O O . ALA A 1 72 ? -20.777 30.034 45.631 1.00 77.94 72 ALA A O 1
ATOM 564 N N . ALA A 1 73 ? -20.879 28.151 44.419 1.00 74.25 73 ALA A N 1
ATOM 565 C CA . ALA A 1 73 ? -22.153 27.692 44.972 1.00 74.25 73 ALA A CA 1
ATOM 566 C C . ALA A 1 73 ? -22.034 27.226 46.434 1.00 74.25 73 ALA A C 1
ATOM 568 O O . ALA A 1 73 ? -22.952 27.452 47.217 1.00 74.25 73 ALA A O 1
ATOM 569 N N . GLN A 1 74 ? -20.905 26.615 46.812 1.00 73.31 74 GLN A N 1
ATOM 570 C CA . GLN A 1 74 ? -20.602 26.269 48.206 1.00 73.31 74 GLN A CA 1
ATOM 571 C C . GLN A 1 74 ? -20.427 27.527 49.061 1.00 73.31 74 GLN A C 1
ATOM 573 O O . GLN A 1 74 ? -21.046 27.638 50.114 1.00 73.31 74 GLN A O 1
ATOM 578 N N . ASN A 1 75 ? -19.688 28.520 48.562 1.00 69.00 75 ASN A N 1
ATOM 579 C CA . ASN A 1 75 ? -19.477 29.772 49.288 1.00 69.00 75 ASN A CA 1
ATOM 580 C C . ASN A 1 75 ? -20.775 30.594 49.455 1.00 69.00 75 ASN A C 1
ATOM 582 O O . ASN A 1 75 ? -20.951 31.251 50.474 1.00 69.00 75 ASN A O 1
ATOM 586 N N . GLN A 1 76 ? -21.717 30.532 48.503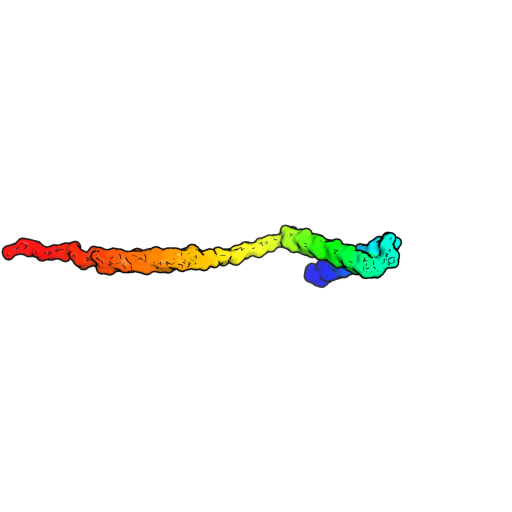 1.00 60.59 76 GLN A N 1
ATOM 587 C CA . GLN A 1 76 ? -23.029 31.193 48.637 1.00 60.59 76 GLN A CA 1
ATOM 588 C C . GLN A 1 76 ? -23.966 30.515 49.649 1.00 60.59 76 GLN A C 1
ATOM 590 O O . GLN A 1 76 ? -24.863 31.173 50.171 1.00 60.59 76 GLN A O 1
ATOM 595 N N . GLN A 1 77 ? -23.796 29.217 49.922 1.00 57.97 77 GLN A N 1
ATOM 596 C CA . GLN A 1 77 ? -24.576 28.526 50.955 1.00 57.97 77 GLN A CA 1
ATOM 597 C C . GLN A 1 77 ? -24.076 28.839 52.371 1.00 57.97 77 GLN A C 1
ATOM 599 O O . GLN A 1 77 ? -24.880 28.812 53.298 1.00 57.97 77 GLN A O 1
ATOM 604 N N . GLU A 1 78 ? -22.794 29.176 52.540 1.00 54.19 78 GLU A N 1
ATOM 605 C CA . GLU A 1 78 ? -22.235 29.571 53.841 1.00 54.19 78 GLU A CA 1
ATOM 606 C C . GLU A 1 78 ? -22.558 31.029 54.219 1.00 54.19 78 GLU A C 1
ATOM 608 O O . GLU A 1 78 ? -22.784 31.308 55.390 1.00 54.19 78 GLU A O 1
ATOM 613 N N . GLU A 1 79 ? -22.672 31.956 53.259 1.00 51.41 79 GLU A N 1
ATOM 614 C CA . GLU A 1 79 ? -23.023 33.364 53.550 1.00 51.41 79 GLU A CA 1
ATOM 615 C C . GLU A 1 79 ? -24.539 33.616 53.722 1.00 51.41 79 GLU A C 1
ATOM 617 O O . GLU A 1 79 ? -24.954 34.725 54.056 1.00 51.41 79 GLU A O 1
ATOM 622 N N . GLY A 1 80 ? -25.386 32.603 53.511 1.00 48.72 80 GLY A N 1
ATOM 623 C CA . GLY A 1 80 ? -26.849 32.719 53.570 1.00 48.72 80 GLY A CA 1
ATOM 624 C C . GLY A 1 80 ? -27.512 32.333 54.899 1.00 48.72 80 GLY A C 1
ATOM 625 O O . GLY A 1 80 ? -28.739 32.290 54.937 1.00 48.72 80 GLY A O 1
ATOM 626 N N . SER A 1 81 ? -26.760 32.018 55.965 1.00 47.34 81 SER A N 1
ATOM 627 C CA . SER A 1 81 ? -27.322 31.534 57.244 1.00 47.34 81 SER A CA 1
ATOM 628 C C . SER A 1 81 ? -27.248 32.520 58.420 1.00 47.34 81 SER A C 1
ATOM 630 O O . SER A 1 81 ? -27.265 32.083 59.568 1.00 47.34 81 SER A O 1
ATOM 632 N N . GLU A 1 82 ? -27.166 33.829 58.179 1.00 47.00 82 GLU A N 1
ATOM 633 C CA . GLU A 1 82 ? -27.225 34.841 59.251 1.00 47.00 82 GLU A CA 1
ATOM 634 C C . GLU A 1 82 ? -28.304 35.903 59.002 1.00 47.00 82 GLU A C 1
ATOM 636 O O . GLU A 1 82 ? -28.045 37.096 59.102 1.00 47.00 82 GLU A O 1
ATOM 641 N N . ILE A 1 83 ? -29.540 35.502 58.690 1.00 53.00 83 ILE A N 1
ATOM 642 C CA . ILE A 1 83 ? -30.706 36.350 58.984 1.00 53.00 83 ILE A CA 1
ATOM 643 C C . ILE A 1 83 ? -31.854 35.457 59.442 1.00 53.00 83 ILE A C 1
ATOM 645 O O . ILE A 1 83 ? -32.376 34.698 58.635 1.00 53.00 83 ILE A O 1
ATOM 649 N N . GLU A 1 84 ? -32.193 35.594 60.726 1.00 42.16 84 GLU A N 1
ATOM 650 C CA . GLU A 1 84 ? -33.449 35.301 61.448 1.00 42.16 84 GLU A CA 1
ATOM 651 C C . GLU A 1 84 ? -33.040 34.826 62.857 1.00 42.16 84 GLU A C 1
ATOM 653 O O . GLU A 1 84 ? -32.224 33.923 62.979 1.00 42.16 84 GLU A O 1
ATOM 658 N N . SER A 1 85 ? -33.493 35.340 63.997 1.00 51.38 85 SER A N 1
ATOM 659 C CA . SER A 1 85 ? -34.470 36.361 64.382 1.00 51.38 85 SER A CA 1
ATOM 660 C C . SER A 1 85 ? -34.632 36.163 65.898 1.00 51.38 85 SER A C 1
ATOM 662 O O . SER A 1 85 ? -34.877 35.031 66.295 1.00 51.38 85 SER A O 1
ATOM 664 N N . ASP A 1 86 ? -34.522 37.207 66.715 1.00 47.47 86 ASP A N 1
ATOM 665 C CA . ASP A 1 86 ? -35.055 37.239 68.094 1.00 47.47 86 ASP A CA 1
ATOM 666 C C . ASP A 1 86 ? -35.808 38.577 68.180 1.00 47.47 86 ASP A C 1
ATOM 668 O O . ASP A 1 86 ? -35.180 39.637 68.190 1.00 47.47 86 ASP A O 1
ATOM 672 N N . ASP A 1 87 ? -37.078 38.644 67.780 1.00 60.94 87 ASP A N 1
ATOM 673 C CA . ASP A 1 87 ? -38.314 38.256 68.487 1.00 60.94 87 ASP A CA 1
ATOM 674 C C . ASP A 1 87 ? -38.524 38.990 69.823 1.00 60.94 87 ASP A C 1
ATOM 676 O O . ASP A 1 87 ? -37.658 39.018 70.698 1.00 60.94 87 ASP A O 1
ATOM 680 N N . ASP A 1 88 ? -39.682 39.649 69.893 1.00 52.88 88 ASP A N 1
ATOM 681 C CA . ASP A 1 88 ? -40.155 40.564 70.930 1.00 52.88 88 ASP A CA 1
ATOM 682 C C . ASP A 1 88 ? -40.391 39.859 72.283 1.00 52.88 88 ASP A C 1
ATOM 684 O O . ASP A 1 88 ? -41.081 38.844 72.326 1.00 52.88 88 ASP A O 1
ATOM 688 N N . GLU A 1 89 ? -39.942 40.470 73.392 1.00 46.69 89 GLU A N 1
ATOM 689 C CA . GLU A 1 89 ? -40.648 40.497 74.696 1.00 46.69 89 GLU A CA 1
ATOM 690 C C . GLU A 1 89 ? -40.202 41.678 75.582 1.00 46.69 89 GLU A C 1
ATOM 692 O O . GLU A 1 89 ? -38.978 41.892 75.762 1.00 46.69 89 GLU A O 1
#

pLDDT: mean 80.63, std 16.95, range [42.16, 98.31]

Sequence (89 aa):
MENDKIHDYTDAYLESYLRALDKTHNPDLAIQTAMGVTMVLRMIDAQNEPKQPAQPQINPMAALFGAMMQQAAQNQQEEGSEIESDDDE